Protein AF-A0A8E0KTG6-F1 (afdb_monomer_lite)

Secondary structure (DSSP, 8-state):
------------------GGGS-HHHHHHHHHHHHHS-HHHHHHHTT--HHHHHHHHHHT-

Structure (mmCIF, N/CA/C/O backbone):
data_AF-A0A8E0KTG6-F1
#
_entry.id   AF-A0A8E0KTG6-F1
#
loop_
_atom_site.group_PDB
_atom_site.id
_atom_site.type_symbol
_atom_site.label_atom_id
_atom_site.label_alt_id
_atom_site.label_comp_id
_atom_site.label_asym_id
_atom_site.label_entity_id
_atom_site.label_seq_id
_atom_site.pdbx_PDB_ins_code
_atom_site.Cartn_x
_atom_site.Cartn_y
_atom_site.Cartn_z
_atom_site.occupancy
_atom_site.B_iso_or_equiv
_atom_site.auth_seq_id
_atom_site.auth_comp_id
_atom_site.auth_asym_id
_atom_site.auth_atom_id
_atom_site.pdbx_PDB_model_num
ATOM 1 N N . MET A 1 1 ? -5.737 51.120 -36.201 1.00 44.88 1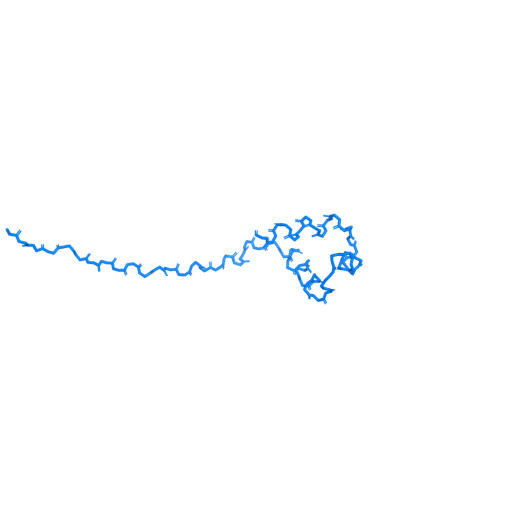 MET A N 1
ATOM 2 C CA . MET A 1 1 ? -6.985 50.332 -36.251 1.00 44.88 1 MET A CA 1
ATOM 3 C C . MET A 1 1 ? -6.873 49.251 -35.188 1.00 44.88 1 MET A C 1
ATOM 5 O O . MET A 1 1 ? -5.884 48.529 -35.254 1.00 44.88 1 MET A O 1
ATOM 9 N N . PRO A 1 2 ? -7.755 49.185 -34.178 1.00 60.72 2 PRO A N 1
ATOM 10 C CA . PRO A 1 2 ? -7.932 47.981 -33.373 1.00 60.72 2 PRO A CA 1
ATOM 11 C C . PRO A 1 2 ? -8.972 47.069 -34.046 1.00 60.72 2 PRO A C 1
ATOM 13 O O . PRO A 1 2 ? -9.660 47.524 -34.959 1.00 60.72 2 PRO A O 1
ATOM 16 N N . GLU A 1 3 ? -9.040 45.803 -33.631 1.00 55.75 3 GLU A N 1
ATOM 17 C CA . GLU A 1 3 ? -10.274 45.086 -33.248 1.00 55.75 3 GLU A CA 1
ATOM 18 C C . GLU A 1 3 ? -10.082 43.557 -33.357 1.00 55.75 3 GLU A C 1
ATOM 20 O O . GLU A 1 3 ? -9.861 43.005 -34.431 1.00 55.75 3 GLU A O 1
ATOM 25 N N . VAL A 1 4 ? -10.257 42.921 -32.192 1.00 60.91 4 VAL A N 1
ATOM 26 C CA . VAL A 1 4 ? -10.781 41.565 -31.959 1.00 60.91 4 VAL A CA 1
ATOM 27 C C . VAL A 1 4 ? -9.898 40.376 -32.353 1.00 60.91 4 VAL A C 1
ATOM 29 O O . VAL A 1 4 ? -9.971 39.848 -33.457 1.00 60.91 4 VAL A O 1
ATOM 32 N N . GLN A 1 5 ? -9.210 39.818 -31.351 1.00 58.28 5 GLN A N 1
ATOM 33 C CA . GLN A 1 5 ? -9.120 38.364 -31.245 1.00 58.28 5 GLN A CA 1
ATOM 34 C C . GLN A 1 5 ? -9.752 37.942 -29.922 1.00 58.28 5 GLN A C 1
ATOM 36 O O . GLN A 1 5 ? -9.335 38.345 -28.841 1.00 58.28 5 GLN A O 1
ATOM 41 N N . THR A 1 6 ? -10.833 37.195 -30.074 1.00 62.66 6 THR A N 1
ATOM 42 C CA . THR A 1 6 ? -11.669 36.594 -29.047 1.00 62.66 6 THR A CA 1
ATOM 43 C C . THR A 1 6 ? -10.844 35.809 -28.029 1.00 62.66 6 THR A C 1
ATOM 45 O O . THR A 1 6 ? -10.109 34.887 -28.383 1.00 62.66 6 THR A O 1
ATOM 48 N N . ASP A 1 7 ? -10.999 36.173 -26.756 1.00 55.38 7 ASP A N 1
ATOM 49 C CA . ASP A 1 7 ? -10.575 35.379 -25.604 1.00 55.38 7 ASP A CA 1
ATOM 50 C C . ASP A 1 7 ? -11.455 34.123 -25.565 1.00 55.38 7 ASP A C 1
ATOM 52 O O . ASP A 1 7 ? -12.567 34.115 -25.032 1.00 55.38 7 ASP A O 1
ATOM 56 N N . HIS A 1 8 ? -11.007 33.071 -26.247 1.00 58.97 8 HIS A N 1
ATOM 57 C CA . HIS A 1 8 ? -11.530 31.738 -26.010 1.00 58.97 8 HIS A CA 1
ATOM 58 C C . HIS A 1 8 ? -10.907 31.260 -24.709 1.00 58.97 8 HIS A C 1
ATOM 60 O O . HIS A 1 8 ? -9.844 30.645 -24.692 1.00 58.97 8 HIS A O 1
ATOM 66 N N . SER A 1 9 ? -11.578 31.594 -23.613 1.00 60.38 9 SER A N 1
ATOM 67 C CA . SER A 1 9 ? -11.327 31.018 -22.306 1.00 60.38 9 SER A CA 1
ATOM 68 C C . SER A 1 9 ? -11.606 29.511 -22.391 1.00 60.38 9 SER A C 1
ATOM 70 O O . SER A 1 9 ? -12.726 29.056 -22.158 1.00 60.38 9 SER A O 1
ATOM 72 N N . GLU A 1 10 ? -10.603 28.727 -22.793 1.00 60.16 10 GLU A N 1
ATOM 73 C CA . GLU A 1 10 ? -10.607 27.272 -22.666 1.00 60.16 10 GLU A CA 1
ATOM 74 C C . GLU A 1 10 ? -10.602 26.953 -21.173 1.00 60.16 10 GLU A C 1
ATOM 76 O O . GLU A 1 10 ? -9.576 26.944 -20.491 1.00 60.16 10 GLU A O 1
ATOM 81 N N . THR A 1 11 ? -11.806 26.762 -20.641 1.00 60.06 11 THR A N 1
ATOM 82 C CA . THR A 1 11 ? -12.043 26.189 -19.325 1.00 60.06 11 THR A CA 1
ATOM 83 C C . THR A 1 11 ? -11.256 24.893 -19.243 1.00 60.06 11 THR A C 1
ATOM 85 O O . THR A 1 11 ? -11.573 23.941 -19.954 1.00 60.06 11 THR A O 1
ATOM 88 N N . ALA A 1 12 ? -10.217 24.885 -18.409 1.00 61.91 12 ALA A N 1
ATOM 89 C CA . ALA A 1 12 ? -9.402 23.716 -18.140 1.00 61.91 12 ALA A CA 1
ATOM 90 C C . ALA A 1 12 ? -10.320 22.535 -17.799 1.00 61.91 12 ALA A C 1
ATOM 92 O O . ALA A 1 12 ? -10.910 22.486 -16.718 1.00 61.91 12 ALA A O 1
ATOM 93 N N . GLU A 1 13 ? -10.467 21.613 -18.752 1.00 63.66 13 GLU A N 1
ATOM 94 C CA . GLU A 1 13 ? -11.024 20.285 -18.538 1.00 63.66 13 GLU A CA 1
ATOM 95 C C . GLU A 1 13 ? -10.274 19.691 -17.343 1.00 63.66 13 GLU A C 1
ATOM 97 O O . GLU A 1 13 ? -9.103 19.324 -17.443 1.00 63.66 13 GLU A O 1
ATOM 102 N N . LEU A 1 14 ? -10.923 19.674 -16.177 1.00 65.81 14 LEU A N 1
ATOM 103 C CA . LEU A 1 14 ? -10.406 19.021 -14.984 1.00 65.81 14 LEU A CA 1
ATOM 104 C C . LEU A 1 14 ? -10.174 17.562 -15.359 1.00 65.81 14 LEU A C 1
ATOM 106 O O . LEU A 1 14 ? -11.138 16.813 -15.528 1.00 65.81 14 LEU A O 1
ATOM 110 N N . SER A 1 15 ? -8.901 17.203 -15.545 1.00 69.44 15 SER A N 1
ATOM 111 C CA . SER A 1 15 ? -8.434 15.896 -15.994 1.00 69.44 15 SER A CA 1
ATOM 112 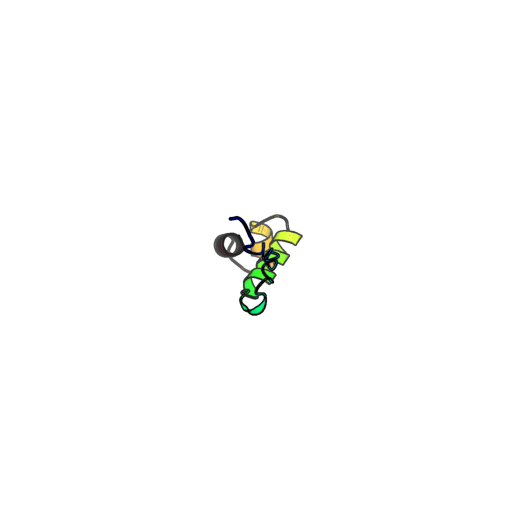C C . SER A 1 15 ? -9.252 14.787 -15.352 1.00 69.44 15 SER A C 1
ATOM 114 O O . SER A 1 15 ? -9.085 14.466 -14.174 1.00 69.44 15 SER A O 1
ATOM 116 N N . LYS A 1 16 ? -10.171 14.216 -16.134 1.00 68.00 16 LYS A N 1
ATOM 117 C CA . LYS A 1 16 ? -11.030 13.121 -15.696 1.00 68.00 16 LYS A CA 1
ATOM 118 C C . LYS A 1 16 ? -10.101 11.970 -15.302 1.00 68.00 16 LYS A C 1
ATOM 120 O O . LYS A 1 16 ? -9.348 11.513 -16.167 1.00 68.00 16 LYS A O 1
ATOM 125 N N . PRO A 1 17 ? -10.089 11.516 -14.035 1.00 67.06 17 PRO A N 1
ATOM 126 C CA . PRO A 1 17 ? -9.165 10.471 -13.627 1.00 67.06 17 PRO A CA 1
ATOM 127 C C . PRO A 1 17 ? -9.412 9.233 -14.492 1.00 67.06 17 PRO A C 1
ATOM 129 O O . PRO A 1 17 ? -10.539 8.746 -14.612 1.00 67.06 17 PRO A O 1
ATOM 132 N N . GLN A 1 18 ? -8.359 8.756 -15.154 1.00 67.38 18 GLN A N 1
ATOM 133 C CA . GLN A 1 18 ? -8.405 7.610 -16.059 1.00 67.38 18 GLN A CA 1
ATOM 134 C C . GLN A 1 18 ? -8.459 6.319 -15.234 1.00 67.38 18 GLN A C 1
ATOM 136 O O . GLN A 1 18 ? -7.510 5.543 -15.175 1.00 67.38 18 GLN A O 1
ATOM 141 N N . LEU A 1 19 ? -9.600 6.080 -14.582 1.00 65.50 19 LEU A N 1
ATOM 142 C CA . LEU A 1 19 ? -9.811 4.943 -13.676 1.00 65.50 19 LEU A CA 1
ATOM 143 C C . LEU A 1 19 ? -9.646 3.583 -14.373 1.00 65.50 19 LEU A C 1
ATOM 145 O O . LEU A 1 19 ? -9.344 2.586 -13.730 1.00 65.50 19 LEU A O 1
ATOM 149 N N . ARG A 1 20 ? -9.802 3.542 -15.703 1.00 64.31 20 ARG A N 1
ATOM 150 C CA . ARG A 1 20 ? -9.667 2.322 -16.513 1.00 64.31 20 ARG A CA 1
ATOM 151 C C . ARG A 1 20 ? -8.227 1.801 -16.613 1.00 64.31 20 ARG A C 1
ATOM 153 O O . ARG A 1 20 ? -8.040 0.675 -17.057 1.00 64.31 20 ARG A O 1
ATOM 160 N N . MET A 1 21 ? -7.237 2.608 -16.224 1.00 64.44 21 MET A N 1
ATOM 161 C CA . MET A 1 21 ? -5.809 2.266 -16.252 1.00 64.44 21 MET A CA 1
ATOM 162 C C . MET A 1 21 ? -5.219 1.990 -14.862 1.00 64.44 21 MET A C 1
ATOM 164 O O . MET A 1 21 ? -4.019 1.751 -14.746 1.00 64.44 21 MET A O 1
ATOM 168 N N . VAL A 1 22 ? -6.033 2.033 -13.804 1.00 66.50 22 VAL A N 1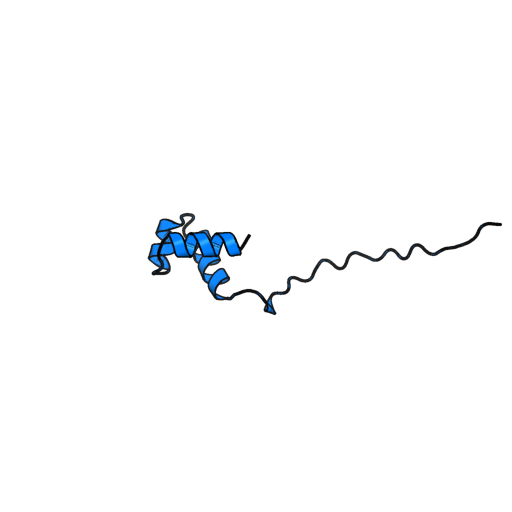
ATOM 169 C CA . VAL A 1 22 ? -5.555 1.779 -12.443 1.00 66.50 22 VAL A CA 1
ATOM 170 C C . VAL A 1 22 ? -5.383 0.274 -12.241 1.00 66.50 22 VAL A C 1
ATOM 172 O O . VAL A 1 22 ? -6.314 -0.504 -12.445 1.00 66.50 22 VAL A O 1
ATOM 175 N N . ASP A 1 23 ? -4.182 -0.135 -11.834 1.00 78.31 23 ASP A N 1
ATOM 176 C CA . ASP A 1 23 ? -3.887 -1.509 -11.425 1.00 78.31 23 ASP A CA 1
ATOM 177 C C . ASP A 1 23 ? -4.718 -1.838 -10.176 1.00 78.31 23 ASP A C 1
ATOM 179 O O . ASP A 1 23 ? -4.492 -1.290 -9.096 1.00 78.31 23 ASP A O 1
ATOM 183 N N . LEU A 1 24 ? -5.710 -2.717 -10.334 1.00 78.19 24 LEU A N 1
ATOM 184 C CA . LEU A 1 24 ? -6.647 -3.081 -9.268 1.00 78.19 24 LEU A CA 1
ATOM 185 C C . LEU A 1 24 ? -5.936 -3.684 -8.050 1.00 78.19 24 LEU A C 1
ATOM 187 O O . LEU A 1 24 ? -6.421 -3.529 -6.931 1.00 78.19 24 LEU A O 1
ATOM 191 N N . ASN A 1 25 ? -4.761 -4.292 -8.237 1.00 84.44 25 ASN A N 1
ATOM 192 C CA . ASN A 1 25 ? -3.973 -4.809 -7.120 1.00 84.44 25 ASN A CA 1
ATOM 193 C C . ASN A 1 25 ? -3.437 -3.674 -6.238 1.00 84.44 25 ASN A C 1
ATOM 195 O O . ASN A 1 25 ? -3.303 -3.838 -5.026 1.00 84.44 25 ASN A O 1
ATOM 199 N N . LEU A 1 26 ? -3.160 -2.502 -6.822 1.00 88.19 26 LEU A N 1
ATOM 200 C CA . LEU A 1 26 ? -2.701 -1.340 -6.065 1.00 88.19 26 LEU A CA 1
ATOM 201 C C . LEU A 1 26 ? -3.822 -0.742 -5.209 1.00 88.19 26 LEU A C 1
ATOM 203 O O . LEU A 1 26 ? -3.538 -0.225 -4.135 1.00 88.19 26 LEU A O 1
ATOM 207 N N . LEU A 1 27 ? -5.090 -0.873 -5.613 1.00 91.94 27 LEU A N 1
ATOM 208 C CA . LEU A 1 27 ? -6.223 -0.448 -4.783 1.00 91.94 27 LEU A CA 1
ATOM 209 C C . LEU A 1 27 ? -6.366 -1.313 -3.525 1.00 91.94 27 LEU A C 1
ATOM 211 O O . LEU A 1 27 ? -6.612 -0.780 -2.447 1.0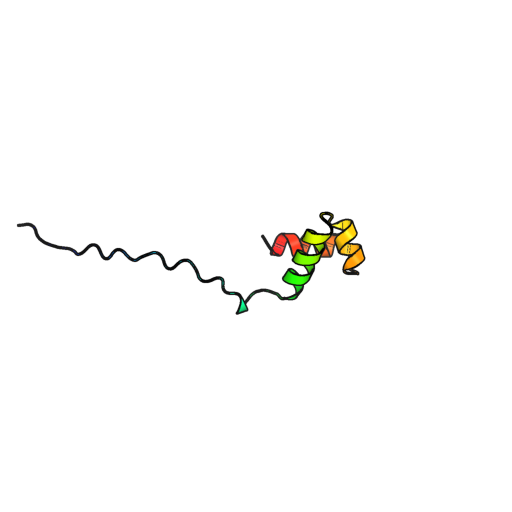0 91.94 27 LEU A O 1
ATOM 215 N N . THR A 1 28 ? -6.150 -2.625 -3.634 1.00 92.81 28 THR A N 1
ATOM 216 C CA . THR A 1 28 ? -6.153 -3.529 -2.472 1.00 92.81 28 THR A CA 1
ATOM 217 C C . THR A 1 28 ? -5.001 -3.224 -1.515 1.00 92.81 28 THR A C 1
ATOM 219 O O . THR A 1 28 ? -5.190 -3.211 -0.300 1.00 92.81 28 THR A O 1
ATOM 222 N N . VAL A 1 29 ? -3.811 -2.926 -2.050 1.00 94.69 29 VAL A N 1
ATOM 223 C CA . VAL A 1 29 ? -2.671 -2.499 -1.225 1.00 94.69 29 VAL A CA 1
ATOM 224 C C . VAL A 1 29 ? -2.960 -1.164 -0.538 1.00 94.69 29 VAL A C 1
ATOM 226 O O . VAL A 1 29 ? -2.688 -1.019 0.652 1.00 94.69 29 VAL A O 1
ATOM 229 N N . PHE A 1 30 ? -3.521 -0.202 -1.271 1.00 94.56 30 PHE A N 1
ATOM 230 C CA . PHE A 1 30 ? -3.903 1.101 -0.734 1.00 94.56 30 PHE A CA 1
ATOM 231 C C . PHE A 1 30 ? -4.884 0.965 0.433 1.00 94.56 30 PHE A C 1
ATOM 233 O O . PHE A 1 30 ? -4.630 1.514 1.502 1.00 94.56 30 PHE A O 1
ATOM 240 N N . ASP A 1 31 ? -5.962 0.202 0.249 1.00 95.31 31 ASP A N 1
ATOM 241 C CA . ASP A 1 31 ? -6.989 -0.021 1.269 1.00 95.31 31 ASP A CA 1
ATOM 242 C C . ASP A 1 31 ? -6.400 -0.626 2.553 1.00 95.31 31 ASP A C 1
ATOM 244 O O . ASP A 1 31 ? -6.560 -0.069 3.639 1.00 95.31 31 ASP A O 1
ATOM 248 N N . ALA A 1 32 ? -5.609 -1.695 2.432 1.00 96.19 32 ALA A N 1
ATOM 249 C 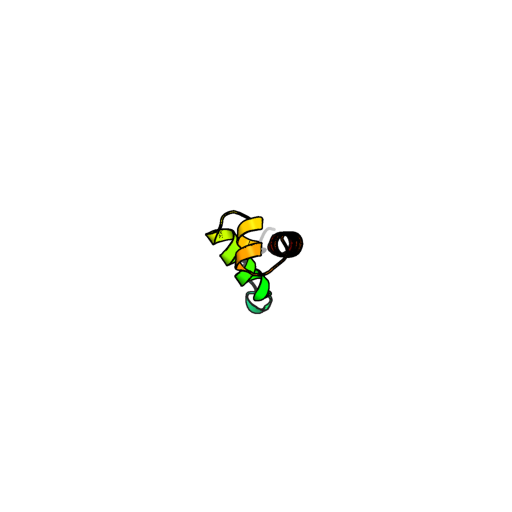CA . ALA A 1 32 ? -4.974 -2.328 3.587 1.00 96.19 32 ALA A CA 1
ATOM 250 C C . ALA A 1 32 ? -4.007 -1.386 4.325 1.00 96.19 32 ALA A C 1
ATOM 252 O O . ALA A 1 32 ? -3.977 -1.363 5.554 1.00 96.19 32 ALA A O 1
ATOM 253 N N . VAL A 1 33 ? -3.226 -0.577 3.601 1.00 96.12 33 VAL A N 1
ATOM 254 C CA . VAL A 1 33 ? -2.318 0.403 4.220 1.00 96.12 33 VAL A CA 1
ATOM 255 C C . VAL A 1 33 ? -3.097 1.519 4.917 1.00 96.12 33 VAL A C 1
ATOM 257 O O . VAL A 1 33 ? -2.700 1.941 6.003 1.00 96.12 33 VAL A O 1
ATOM 260 N N . MET A 1 34 ? -4.212 1.970 4.339 1.00 96.19 34 MET A N 1
ATOM 261 C CA . MET A 1 34 ? -5.078 2.980 4.951 1.00 96.19 34 MET A CA 1
ATOM 262 C C . MET A 1 34 ? -5.789 2.459 6.203 1.00 96.19 34 MET A C 1
ATOM 264 O O . MET A 1 34 ? -5.915 3.205 7.172 1.00 96.19 34 MET A O 1
ATOM 268 N N . GLN A 1 35 ? -6.204 1.193 6.233 1.00 97.38 35 GLN A N 1
ATOM 269 C CA . GLN A 1 35 ? -6.815 0.587 7.422 1.00 97.38 35 GLN A CA 1
ATOM 270 C C . GLN A 1 35 ? -5.793 0.338 8.535 1.00 97.38 35 GLN A C 1
ATOM 272 O O . GLN A 1 35 ? -6.055 0.631 9.701 1.00 97.38 35 GLN A O 1
ATOM 277 N N . GLU A 1 36 ? -4.614 -0.178 8.186 1.00 97.25 36 GLU A N 1
ATOM 278 C CA . GLU A 1 36 ? -3.616 -0.584 9.177 1.00 97.25 36 GLU A CA 1
ATOM 279 C C . GLU A 1 36 ? -2.718 0.559 9.658 1.00 97.25 36 GLU A C 1
ATOM 281 O O . GLU A 1 36 ? -2.101 0.440 10.718 1.00 97.25 36 GLU A O 1
ATOM 286 N N . GLN A 1 37 ? -2.592 1.643 8.879 1.00 96.12 37 GLN A N 1
ATOM 287 C CA . GLN A 1 37 ? -1.675 2.770 9.130 1.00 96.12 37 GLN A CA 1
ATOM 288 C C . GLN A 1 37 ? -0.214 2.322 9.379 1.00 96.12 37 GLN A C 1
ATOM 290 O O . GLN A 1 37 ? 0.599 3.046 9.955 1.00 96.12 37 GLN A O 1
ATOM 295 N N . ASN A 1 38 ? 0.136 1.103 8.952 1.00 96.69 38 ASN A N 1
ATOM 296 C CA . ASN A 1 38 ? 1.426 0.464 9.179 1.00 96.69 38 ASN A CA 1
ATOM 297 C C . ASN A 1 38 ? 1.736 -0.528 8.049 1.00 96.69 38 ASN A C 1
ATOM 299 O O . ASN A 1 38 ? 1.031 -1.518 7.861 1.00 96.69 38 ASN A O 1
ATOM 303 N N . ILE A 1 39 ? 2.838 -0.294 7.333 1.00 95.12 39 ILE A N 1
ATOM 304 C CA . ILE A 1 39 ? 3.238 -1.092 6.162 1.00 95.12 39 ILE A CA 1
ATOM 305 C C . ILE A 1 39 ? 3.521 -2.556 6.519 1.00 95.12 39 ILE A C 1
ATOM 307 O O . ILE A 1 39 ? 3.153 -3.456 5.769 1.00 95.12 39 ILE A O 1
ATOM 311 N N . THR A 1 40 ? 4.159 -2.819 7.658 1.00 97.12 40 THR A N 1
ATOM 312 C CA . THR A 1 40 ? 4.495 -4.185 8.084 1.00 97.12 40 THR A CA 1
ATOM 313 C C . THR A 1 40 ? 3.237 -4.974 8.436 1.00 97.12 40 THR A C 1
ATOM 315 O O . THR A 1 40 ? 3.115 -6.140 8.060 1.00 97.12 40 THR A O 1
ATOM 318 N N . ARG A 1 41 ? 2.275 -4.339 9.114 1.00 97.19 41 ARG A N 1
ATOM 319 C CA . ARG A 1 41 ? 0.995 -4.975 9.451 1.00 97.19 41 ARG A CA 1
ATOM 320 C C . ARG A 1 41 ? 0.127 -5.188 8.209 1.00 97.19 41 ARG A C 1
ATOM 322 O O . ARG A 1 41 ? -0.392 -6.284 8.034 1.00 97.19 41 ARG A O 1
ATOM 329 N N . ALA A 1 42 ? 0.075 -4.211 7.302 1.00 97.38 42 ALA A N 1
ATOM 330 C CA . ALA A 1 42 ? -0.592 -4.356 6.009 1.00 97.38 42 ALA A CA 1
ATOM 331 C C . ALA A 1 42 ? 0.001 -5.508 5.180 1.00 97.38 42 ALA A C 1
ATOM 333 O O . ALA A 1 42 ? -0.741 -6.302 4.614 1.00 97.38 42 ALA A O 1
ATOM 334 N N . ALA A 1 43 ? 1.328 -5.665 5.162 1.00 97.19 43 ALA A N 1
ATOM 335 C CA . ALA A 1 43 ? 1.984 -6.787 4.490 1.00 97.19 43 ALA A CA 1
ATOM 336 C C . ALA A 1 43 ? 1.563 -8.145 5.064 1.00 97.19 43 ALA A C 1
ATOM 338 O O . ALA A 1 43 ? 1.254 -9.059 4.302 1.00 97.19 43 ALA A O 1
ATOM 339 N N . HIS A 1 44 ? 1.462 -8.256 6.391 1.00 97.56 44 HIS A N 1
ATOM 340 C CA . HIS A 1 44 ? 0.960 -9.467 7.036 1.00 97.56 44 HIS A CA 1
ATOM 341 C C . HIS A 1 44 ? -0.504 -9.760 6.666 1.00 97.56 44 HIS A C 1
ATOM 343 O O . HIS A 1 44 ? -0.832 -10.898 6.344 1.00 97.56 44 HIS A O 1
ATOM 349 N N . VAL A 1 45 ? -1.375 -8.744 6.670 1.00 96.88 45 VAL A N 1
ATOM 350 C CA . VAL A 1 45 ? -2.797 -8.880 6.290 1.00 96.88 45 VAL A CA 1
ATOM 351 C C . VAL A 1 45 ? -2.955 -9.301 4.827 1.00 96.88 45 VAL A C 1
ATOM 353 O O . VAL A 1 45 ? -3.781 -10.154 4.517 1.00 96.88 45 VAL A O 1
ATOM 356 N N . LEU A 1 46 ? -2.134 -8.749 3.935 1.00 95.31 46 LEU A N 1
ATOM 357 C CA . LEU A 1 46 ? -2.150 -9.053 2.504 1.00 95.31 46 LEU A CA 1
ATOM 358 C C . LEU A 1 46 ? -1.430 -10.365 2.141 1.00 95.31 46 LEU A C 1
ATOM 360 O O . LEU A 1 46 ? -1.439 -10.753 0.975 1.00 95.31 46 LEU A O 1
ATOM 364 N N . GLY A 1 47 ? -0.765 -11.031 3.093 1.00 96.56 47 GLY A N 1
ATOM 365 C CA . GLY A 1 47 ? 0.082 -12.197 2.807 1.00 96.56 47 GLY A CA 1
ATOM 366 C C . GLY A 1 47 ? 1.281 -11.871 1.906 1.00 96.56 47 GLY A C 1
ATOM 367 O O . GLY A 1 47 ? 1.780 -12.735 1.186 1.00 96.56 47 GLY A O 1
ATOM 368 N N . MET A 1 48 ? 1.734 -10.617 1.918 1.00 96.06 48 MET A N 1
ATOM 369 C CA . MET A 1 48 ? 2.837 -10.110 1.104 1.00 96.06 48 MET A CA 1
ATOM 370 C C . MET A 1 48 ? 4.079 -9.862 1.960 1.00 96.06 48 MET A C 1
ATOM 372 O O . MET A 1 48 ? 4.018 -9.713 3.179 1.00 96.06 48 MET A O 1
ATOM 376 N N . SER A 1 49 ? 5.237 -9.756 1.312 1.00 97.44 49 SER A N 1
ATOM 377 C CA . SER A 1 49 ? 6.430 -9.251 1.986 1.00 97.44 49 SER A CA 1
ATOM 378 C C . SER A 1 49 ? 6.349 -7.728 2.152 1.00 97.44 49 SER A C 1
ATOM 380 O O . SER A 1 49 ? 5.804 -7.015 1.305 1.00 97.44 49 SER A O 1
ATOM 382 N N . GLN A 1 50 ? 6.931 -7.208 3.234 1.00 96.0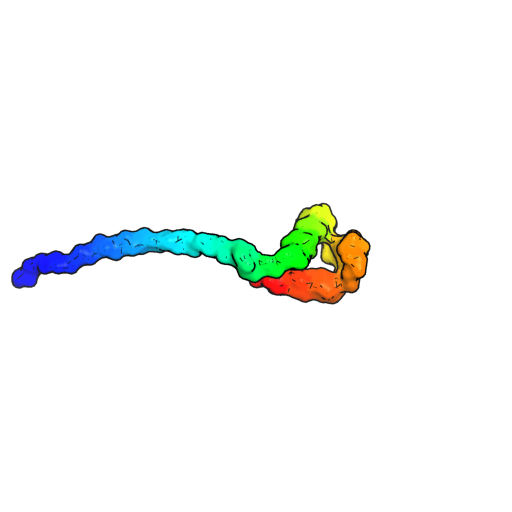6 50 GLN A N 1
ATOM 383 C CA . GLN A 1 50 ? 7.003 -5.766 3.494 1.00 96.06 50 GLN A CA 1
ATOM 384 C C . GLN A 1 50 ? 7.630 -4.969 2.320 1.00 96.06 50 GLN A C 1
ATOM 386 O O . GLN A 1 50 ? 7.059 -3.936 1.956 1.00 96.06 50 GLN A O 1
ATOM 391 N N . PRO A 1 51 ? 8.700 -5.447 1.640 1.00 96.94 51 PRO A N 1
ATOM 392 C CA . PRO A 1 51 ? 9.236 -4.778 0.452 1.00 96.94 51 PRO A CA 1
ATOM 393 C C . PRO A 1 51 ? 8.253 -4.713 -0.723 1.00 96.94 51 PRO A C 1
ATOM 395 O O . PRO A 1 51 ? 8.222 -3.711 -1.436 1.00 96.94 51 PRO A O 1
ATOM 398 N N . ALA A 1 52 ? 7.430 -5.749 -0.924 1.00 95.00 52 ALA A N 1
ATOM 399 C CA . ALA A 1 52 ? 6.447 -5.774 -2.005 1.00 95.00 52 ALA A CA 1
ATOM 400 C C . ALA A 1 52 ? 5.338 -4.733 -1.782 1.00 95.00 52 ALA A C 1
ATOM 402 O O . ALA A 1 52 ? 4.989 -4.003 -2.711 1.00 95.00 52 ALA A O 1
ATOM 403 N N . VAL A 1 53 ? 4.850 -4.605 -0.543 1.00 95.75 53 VAL A N 1
ATOM 404 C CA . VAL A 1 53 ? 3.880 -3.563 -0.163 1.00 95.75 53 VAL A CA 1
ATOM 405 C C . VAL A 1 53 ? 4.491 -2.169 -0.292 1.00 95.75 53 VAL A C 1
ATOM 407 O O . VAL A 1 53 ? 3.870 -1.287 -0.876 1.00 95.75 53 VAL A O 1
ATOM 410 N N . SER A 1 54 ? 5.727 -1.971 0.176 1.00 95.75 54 SER A N 1
ATOM 411 C CA . SER A 1 54 ? 6.437 -0.690 0.046 1.00 95.75 54 SER A CA 1
ATOM 412 C C . SER A 1 54 ? 6.569 -0.245 -1.420 1.00 95.75 54 SER A C 1
ATOM 414 O O . SER A 1 54 ? 6.262 0.897 -1.760 1.00 95.75 54 SER A O 1
ATOM 416 N N . ASN A 1 55 ? 6.942 -1.166 -2.315 1.00 95.31 55 ASN A N 1
ATOM 417 C CA . ASN A 1 55 ? 7.043 -0.887 -3.748 1.00 95.31 55 ASN A CA 1
ATOM 418 C C . ASN A 1 55 ? 5.678 -0.563 -4.383 1.00 95.31 55 ASN A C 1
ATOM 420 O O . ASN A 1 55 ? 5.567 0.353 -5.194 1.00 95.31 55 ASN A O 1
ATOM 424 N N . ALA A 1 56 ? 4.622 -1.282 -4.000 1.00 93.19 56 ALA A N 1
ATOM 425 C CA . ALA A 1 56 ? 3.266 -0.997 -4.465 1.00 93.19 56 ALA A CA 1
ATOM 426 C C . ALA A 1 56 ? 2.775 0.388 -4.004 1.00 93.19 56 ALA A C 1
ATOM 428 O O . ALA A 1 56 ? 2.215 1.130 -4.807 1.00 93.19 56 ALA A O 1
ATOM 429 N N . VAL A 1 57 ? 3.064 0.787 -2.760 1.00 92.38 57 VAL A N 1
ATOM 430 C CA . VAL A 1 57 ? 2.775 2.143 -2.259 1.00 92.38 57 VAL A CA 1
ATOM 431 C C . VAL A 1 57 ? 3.566 3.207 -3.018 1.00 92.38 57 VAL A C 1
ATOM 433 O O . VAL A 1 57 ? 3.014 4.252 -3.343 1.00 92.38 57 VAL A O 1
ATOM 436 N N . ALA A 1 58 ? 4.830 2.953 -3.363 1.00 92.50 58 ALA A N 1
ATOM 437 C CA . ALA A 1 58 ? 5.614 3.883 -4.176 1.00 92.50 58 ALA A CA 1
ATOM 438 C C . ALA A 1 58 ? 5.022 4.087 -5.584 1.00 92.50 58 ALA A C 1
ATOM 440 O O . ALA A 1 58 ? 5.085 5.196 -6.102 1.00 92.50 58 ALA A O 1
ATOM 441 N N . ARG A 1 59 ? 4.413 3.048 -6.174 1.00 88.56 59 ARG A N 1
ATOM 442 C CA . ARG A 1 59 ? 3.726 3.106 -7.481 1.00 88.56 59 ARG A CA 1
ATOM 443 C C . ARG A 1 59 ? 2.363 3.806 -7.444 1.00 88.56 59 ARG A C 1
ATOM 445 O O . ARG A 1 59 ? 1.860 4.165 -8.501 1.00 88.56 59 ARG A O 1
ATOM 452 N N . LEU A 1 60 ? 1.758 3.947 -6.263 1.00 84.75 60 LEU A N 1
ATOM 453 C CA . LEU A 1 60 ? 0.497 4.669 -6.052 1.00 84.75 60 LEU A CA 1
ATOM 454 C C . LEU A 1 60 ? 0.675 6.196 -5.980 1.00 84.75 60 LEU A C 1
ATOM 456 O O . LEU A 1 60 ? -0.327 6.909 -5.961 1.00 84.75 60 LEU A O 1
ATOM 460 N N . ARG A 1 61 ? 1.918 6.681 -5.870 1.00 77.94 61 ARG A N 1
ATOM 461 C CA . ARG A 1 61 ? 2.253 8.107 -5.759 1.00 77.94 61 ARG A CA 1
ATOM 462 C C . ARG A 1 61 ? 2.335 8.802 -7.110 1.00 77.94 61 ARG A C 1
ATOM 464 O O . ARG A 1 61 ? 2.715 8.136 -8.096 1.00 77.94 61 ARG A O 1
#

Radius of gyration: 21.33 Å; chains: 1; bounding box: 21×62×46 Å

Sequence (61 aa):
MPEVQTDHSETAELSKPQLRMVDLNLLTVFDAVMQEQNITRAAHVLGMSQPAVSNAVARLR

pLDDT: mean 82.04, std 16.05, range [44.88, 97.56]

Foldseek 3Di:
DDDDDDPPPPPPPPPDPPPVPDDVVLVLLVVLCVVVVDLCVSCVVVVHDSVVSVVSVVVVD

InterPro domains:
  IPR000847 LysR, HTH, N-terminal domain [PF00126] (24-61)
  IPR000847 LysR, HTH, N-terminal domain [PR00039] (39-50)
  IPR000847 LysR, HTH, N-terminal domain [PR00039] (50-60)
  IPR000847 LysR, HTH, N-terminal domain [PS50931] (22-61)
  IPR036388 Winged helix-like DNA-binding domain superfamily [G3DSA:1.10.10.10] (14-61)
  IPR036390 Winged helix DNA-binding domain superfamily [SSF46785] (19-61)
  IPR050389 LysR-type Transcriptional Regulators [PTHR30118] (15-61)

Organism: NCBI:txid869670